Protein AF-X0WSN8-F1 (afdb_monomer_lite)

Radius of gyration: 16.25 Å; chains: 1; bounding box: 29×36×37 Å

pLDDT: mean 89.74, std 7.69, range [59.72, 98.19]

Secondary structure (DSSP, 8-state):
---HHHHHHHHHHHHTT-TTHHHHHHHHHHHHHHHHH-SEEEEEE--TTT-HHHHHTT---SS--HHHHHHHHHHTTT--GGG-EEEEEE-

Foldseek 3Di:
DDDPVVLVVQLVVVVVVHPDSVVVSVVVVVVVVCVVQVAAEDEAEACQPPPVVVVVVVDDRRDDDVVVVVVVVVVCVVPDCVSPYDYHYHD

Sequence (91 aa):
MPNWNQILNEVKKEKDAGAAAFDRVRRRYLKRLYKQTGRNIVVYYSGWLQKDELYRHGFLGFSLDDADKNGFMTTIHRMNRSKGLDLLIHT

Organism: NCBI:txid412755

Structure (mmCIF, N/CA/C/O backbone):
data_AF-X0WSN8-F1
#
_entry.id   AF-X0WSN8-F1
#
loop_
_atom_site.group_PDB
_atom_site.id
_atom_site.type_symbol
_atom_site.label_atom_id
_atom_site.label_alt_id
_atom_site.label_comp_id
_atom_site.label_asym_id
_atom_site.label_entity_id
_atom_site.label_seq_id
_atom_site.pdbx_PDB_ins_code
_atom_site.Cartn_x
_atom_site.Cartn_y
_atom_site.Cartn_z
_atom_site.occupancy
_atom_site.B_iso_or_equiv
_atom_site.auth_seq_id
_atom_site.auth_comp_id
_atom_site.auth_asym_id
_atom_site.auth_atom_id
_atom_site.pdbx_PDB_model_num
ATOM 1 N N . MET A 1 1 ? -9.458 16.125 2.546 1.00 59.72 1 MET A N 1
ATOM 2 C CA . MET A 1 1 ? -8.088 15.729 2.156 1.00 59.72 1 MET A CA 1
ATOM 3 C C . MET A 1 1 ? -7.258 16.985 1.957 1.00 59.72 1 MET A C 1
ATOM 5 O O . MET A 1 1 ? -7.822 17.958 1.471 1.00 59.72 1 MET A O 1
ATOM 9 N N . PRO A 1 2 ? -5.980 16.997 2.362 1.00 70.50 2 PRO A N 1
ATOM 10 C CA . PRO A 1 2 ? -5.072 18.092 2.039 1.00 70.50 2 PRO A CA 1
ATOM 11 C C . PRO A 1 2 ? -4.818 18.158 0.528 1.00 70.50 2 PRO A C 1
ATOM 13 O O . PRO A 1 2 ? -4.856 17.134 -0.155 1.00 70.50 2 PRO A O 1
ATOM 16 N N . ASN A 1 3 ? -4.562 19.354 0.005 1.00 86.75 3 ASN A N 1
ATOM 17 C CA . ASN A 1 3 ? -4.150 19.528 -1.387 1.00 86.75 3 ASN A CA 1
ATOM 18 C C . ASN A 1 3 ? -2.657 19.193 -1.574 1.00 86.75 3 ASN A C 1
ATOM 20 O O . ASN A 1 3 ? -1.907 19.025 -0.608 1.00 86.75 3 ASN A 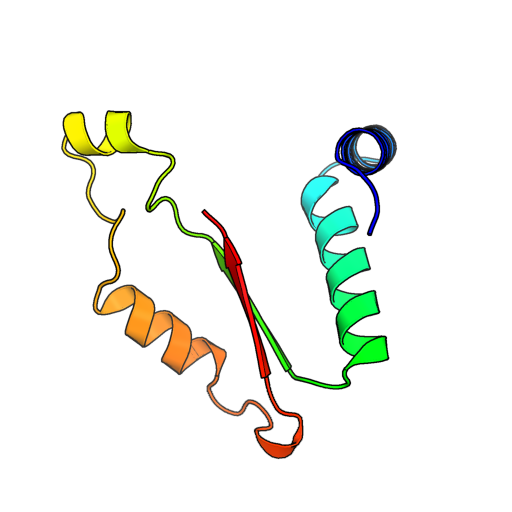O 1
ATOM 24 N N . TRP A 1 4 ? -2.214 19.118 -2.831 1.00 82.44 4 TRP A N 1
ATOM 25 C CA . TRP A 1 4 ? -0.836 18.757 -3.171 1.00 82.44 4 TRP A CA 1
ATOM 26 C C . TRP A 1 4 ? 0.206 19.666 -2.502 1.00 82.44 4 TRP A C 1
ATOM 28 O O . TRP A 1 4 ? 1.175 19.180 -1.921 1.00 82.44 4 TRP A O 1
ATOM 38 N N . ASN A 1 5 ? -0.031 20.980 -2.492 1.00 88.25 5 ASN A N 1
ATOM 39 C CA . ASN A 1 5 ? 0.881 21.952 -1.884 1.00 88.25 5 ASN A CA 1
ATOM 40 C C . ASN A 1 5 ? 1.009 21.759 -0.368 1.00 88.25 5 ASN A C 1
ATOM 42 O O . ASN A 1 5 ? 2.102 21.880 0.184 1.00 88.25 5 ASN A O 1
ATOM 46 N N . GLN A 1 6 ? -0.087 21.420 0.312 1.00 89.81 6 GLN A N 1
ATOM 47 C CA . GLN A 1 6 ? -0.080 21.129 1.744 1.00 89.81 6 GLN A CA 1
ATOM 48 C C . GLN A 1 6 ? 0.760 19.884 2.054 1.00 89.81 6 GLN A C 1
ATOM 50 O O . GLN A 1 6 ? 1.617 19.941 2.934 1.00 89.81 6 GLN A O 1
ATOM 55 N N . ILE A 1 7 ? 0.592 18.800 1.288 1.00 89.12 7 ILE A N 1
ATOM 56 C CA . ILE A 1 7 ? 1.396 17.577 1.452 1.00 89.12 7 ILE A CA 1
ATOM 57 C C . ILE A 1 7 ? 2.874 17.829 1.147 1.00 89.12 7 ILE A C 1
ATOM 59 O O . ILE A 1 7 ? 3.737 17.395 1.909 1.00 89.12 7 ILE A O 1
ATOM 63 N N . LEU A 1 8 ? 3.190 18.563 0.078 1.00 87.44 8 LEU A N 1
ATOM 64 C CA . LEU A 1 8 ? 4.573 18.918 -0.245 1.00 87.44 8 LEU A CA 1
ATOM 65 C C . LEU A 1 8 ? 5.233 19.717 0.881 1.00 87.44 8 LEU A C 1
ATOM 67 O O . LEU A 1 8 ? 6.387 19.459 1.220 1.00 87.44 8 LEU A O 1
ATOM 71 N N . ASN A 1 9 ? 4.507 20.659 1.482 1.00 90.12 9 ASN A N 1
ATOM 72 C CA . ASN A 1 9 ? 5.010 21.439 2.607 1.00 90.12 9 ASN A CA 1
ATOM 73 C C . ASN A 1 9 ? 5.212 20.575 3.858 1.00 90.12 9 ASN A C 1
ATOM 75 O O . ASN A 1 9 ? 6.204 20.758 4.559 1.00 90.12 9 ASN A O 1
ATOM 79 N N . GLU A 1 10 ? 4.325 19.615 4.129 1.00 89.38 10 GLU A N 1
ATOM 80 C CA . GLU A 1 10 ? 4.522 18.637 5.208 1.00 89.38 10 GLU A CA 1
ATOM 81 C C . GLU A 1 10 ? 5.772 17.786 4.981 1.00 89.38 10 GLU A C 1
ATOM 83 O O . GLU A 1 10 ? 6.585 17.635 5.889 1.00 89.38 10 GLU A O 1
ATOM 88 N N . VAL A 1 11 ? 5.967 17.275 3.763 1.00 88.56 11 VAL A N 1
ATOM 89 C CA . VAL A 1 11 ? 7.157 16.490 3.418 1.00 88.56 11 VAL A CA 1
ATOM 90 C C . VAL A 1 11 ? 8.427 17.328 3.551 1.00 88.56 11 VAL A C 1
ATOM 92 O O . VAL A 1 11 ? 9.412 16.829 4.084 1.00 88.56 11 VAL A O 1
ATOM 95 N N . LYS A 1 12 ? 8.425 18.588 3.095 1.00 87.94 12 LYS A N 1
ATOM 96 C CA . LYS A 1 12 ? 9.574 19.498 3.248 1.00 87.94 12 LYS A CA 1
ATOM 97 C C . LYS A 1 12 ? 9.931 19.698 4.722 1.00 87.94 12 LYS A C 1
ATOM 99 O O . LYS A 1 12 ? 11.066 19.439 5.093 1.00 87.94 12 LYS A O 1
ATOM 104 N N . LYS A 1 13 ? 8.944 20.017 5.567 1.00 86.75 13 LYS A N 1
ATOM 105 C CA . LYS A 1 13 ? 9.148 20.167 7.019 1.00 86.75 13 LYS A CA 1
ATOM 106 C C . LYS A 1 13 ? 9.734 18.911 7.667 1.00 86.75 13 LYS A C 1
ATOM 108 O O . LYS A 1 13 ? 10.573 19.008 8.551 1.00 86.75 13 LYS A O 1
ATOM 113 N N . GLU A 1 14 ? 9.295 17.727 7.241 1.00 84.25 14 GLU A N 1
ATOM 114 C CA . GLU A 1 14 ? 9.843 16.466 7.754 1.00 84.25 14 GLU A CA 1
ATOM 115 C C . GLU A 1 14 ? 11.249 16.162 7.211 1.00 84.25 14 GLU A C 1
ATOM 117 O O . GLU A 1 14 ? 12.019 15.507 7.906 1.00 84.25 14 GLU A O 1
ATOM 122 N N . LYS A 1 15 ? 11.607 16.628 6.002 1.00 78.62 15 LYS A N 1
ATOM 123 C CA . LYS A 1 15 ? 12.971 16.487 5.454 1.00 78.62 15 LYS A CA 1
ATOM 124 C C . LYS A 1 15 ? 13.983 17.277 6.274 1.00 78.62 15 LYS A C 1
ATOM 126 O O . LYS A 1 15 ? 15.073 16.770 6.524 1.00 78.62 15 LYS A O 1
ATOM 131 N N . ASP A 1 16 ? 13.596 18.461 6.735 1.00 74.81 16 ASP A N 1
ATOM 132 C CA . ASP A 1 16 ? 14.432 19.299 7.599 1.00 74.81 16 ASP A CA 1
ATOM 133 C C . ASP A 1 16 ? 14.702 18.625 8.963 1.00 74.81 16 ASP A C 1
ATOM 135 O O . ASP A 1 16 ? 15.693 18.920 9.625 1.00 74.81 16 ASP A O 1
ATOM 139 N N . ALA A 1 17 ? 13.857 17.663 9.362 1.00 70.75 17 ALA A N 1
ATOM 140 C CA . ALA A 1 17 ? 13.962 16.894 10.602 1.00 70.75 17 ALA A CA 1
ATOM 141 C C . ALA A 1 17 ? 14.693 15.535 10.460 1.00 70.75 17 ALA A C 1
ATOM 143 O O . ALA A 1 17 ? 14.770 14.784 11.438 1.00 70.75 17 ALA A O 1
ATOM 144 N N . GLY A 1 18 ? 15.213 15.194 9.271 1.00 70.44 18 GLY A N 1
ATOM 145 C CA . GLY A 1 18 ? 16.026 13.995 9.017 1.00 70.44 18 GLY A CA 1
ATOM 146 C C . GLY A 1 18 ? 15.495 13.049 7.927 1.00 70.44 18 GLY A C 1
ATOM 147 O O . GLY A 1 18 ? 14.514 13.315 7.230 1.00 70.44 18 GLY A O 1
ATOM 148 N N . ALA A 1 19 ? 16.172 11.909 7.750 1.00 65.12 19 ALA A N 1
ATOM 149 C CA . ALA A 1 19 ? 15.840 10.931 6.712 1.00 65.12 19 ALA A CA 1
ATOM 150 C C . ALA A 1 19 ? 14.448 10.278 6.913 1.00 65.12 19 ALA A C 1
ATOM 152 O O . ALA A 1 19 ? 13.975 10.098 8.036 1.00 65.12 19 ALA A O 1
ATOM 153 N N . ALA A 1 20 ? 13.819 9.875 5.798 1.00 80.00 20 ALA A N 1
ATOM 154 C CA . ALA A 1 20 ? 12.503 9.214 5.690 1.00 80.00 20 ALA A CA 1
ATOM 155 C C . ALA A 1 20 ? 11.240 10.101 5.833 1.00 80.00 20 ALA A C 1
ATOM 157 O O . ALA A 1 20 ? 10.169 9.617 6.210 1.00 80.00 20 ALA A O 1
ATOM 158 N N . ALA A 1 21 ? 11.318 11.380 5.452 1.00 85.81 21 ALA A N 1
ATOM 159 C CA . ALA A 1 21 ? 10.185 12.315 5.441 1.00 85.81 21 ALA A CA 1
ATOM 160 C C . ALA A 1 21 ? 8.909 11.777 4.757 1.00 85.81 21 ALA A C 1
ATOM 162 O O . ALA A 1 21 ? 7.819 11.837 5.326 1.00 85.81 21 ALA A O 1
ATOM 163 N N . PHE A 1 22 ? 9.040 11.193 3.559 1.00 86.62 22 PHE A N 1
ATOM 164 C CA . PHE A 1 22 ? 7.904 10.630 2.817 1.00 86.62 22 PHE A CA 1
ATOM 165 C C . PHE A 1 22 ? 7.197 9.514 3.593 1.00 86.62 22 PHE A C 1
ATOM 167 O O . PHE A 1 22 ? 5.969 9.492 3.673 1.00 86.62 22 PHE A O 1
ATOM 174 N N . ASP A 1 23 ? 7.963 8.619 4.215 1.00 87.81 23 ASP A N 1
ATOM 175 C CA . ASP A 1 23 ? 7.409 7.510 4.986 1.00 87.81 23 ASP A CA 1
ATOM 176 C C . ASP A 1 23 ? 6.715 7.989 6.259 1.00 87.81 23 ASP A C 1
ATOM 178 O O . ASP A 1 23 ? 5.680 7.438 6.636 1.00 87.81 23 ASP A O 1
ATOM 182 N N . ARG A 1 24 ? 7.248 9.021 6.924 1.00 89.94 24 ARG A N 1
ATOM 183 C CA . ARG A 1 24 ? 6.614 9.615 8.110 1.00 89.94 24 ARG A CA 1
ATOM 184 C C . ARG A 1 24 ? 5.252 10.203 7.772 1.00 89.94 24 ARG A C 1
ATOM 186 O O . ARG A 1 24 ? 4.268 9.892 8.448 1.00 89.94 24 ARG A O 1
ATOM 193 N N . VAL A 1 25 ? 5.184 11.001 6.706 1.00 91.31 25 VAL A N 1
ATOM 194 C CA . VAL A 1 25 ? 3.930 11.593 6.227 1.00 91.31 25 VAL A CA 1
ATOM 195 C C . VAL A 1 25 ? 2.952 10.488 5.818 1.00 91.31 25 VAL A C 1
ATOM 197 O O . VAL A 1 25 ? 1.824 10.454 6.311 1.00 91.31 25 VAL A O 1
ATOM 200 N N . ARG A 1 26 ? 3.392 9.507 5.020 1.00 91.06 26 ARG A N 1
ATOM 201 C CA . ARG A 1 26 ? 2.563 8.364 4.604 1.00 91.06 26 ARG A CA 1
ATOM 202 C C . ARG A 1 26 ? 2.001 7.597 5.804 1.00 91.06 26 ARG A C 1
ATOM 204 O O . ARG A 1 26 ? 0.787 7.436 5.914 1.00 91.06 26 ARG A O 1
ATOM 211 N N . ARG A 1 27 ? 2.852 7.169 6.745 1.00 92.06 27 ARG A N 1
ATOM 212 C CA . ARG A 1 27 ? 2.432 6.426 7.950 1.00 92.06 27 ARG A CA 1
ATOM 213 C C . ARG A 1 27 ? 1.464 7.230 8.811 1.00 92.06 27 ARG A C 1
ATOM 215 O O . ARG A 1 27 ? 0.529 6.652 9.364 1.00 92.06 27 ARG A O 1
ATOM 222 N N . ARG A 1 28 ? 1.643 8.551 8.908 1.00 93.12 28 ARG A N 1
ATOM 223 C CA . ARG A 1 28 ? 0.712 9.438 9.620 1.00 93.12 28 ARG A CA 1
ATOM 224 C C . ARG A 1 28 ? -0.690 9.348 9.025 1.00 93.12 28 ARG A C 1
ATOM 226 O O . ARG A 1 28 ? -1.643 9.148 9.777 1.00 93.12 28 ARG A O 1
ATOM 233 N N . TYR A 1 29 ? -0.821 9.457 7.706 1.00 94.19 29 TYR A N 1
ATOM 234 C CA . TYR A 1 29 ? -2.125 9.377 7.045 1.00 94.19 29 TYR A CA 1
ATOM 235 C C . TYR A 1 29 ? -2.729 7.972 7.102 1.00 94.19 29 TYR A C 1
ATOM 237 O O . TYR A 1 29 ? -3.903 7.853 7.441 1.00 94.19 29 TYR A O 1
ATOM 245 N N . LEU A 1 30 ? -1.936 6.914 6.909 1.00 95.44 30 LEU A N 1
ATOM 246 C CA . LEU A 1 30 ? -2.417 5.533 7.054 1.00 95.44 30 LEU A CA 1
ATOM 247 C C . LEU A 1 30 ? -2.912 5.247 8.479 1.00 95.44 30 LEU A C 1
ATOM 249 O O . LEU A 1 30 ? -3.960 4.638 8.663 1.00 95.44 30 LEU A O 1
ATOM 253 N N . LYS A 1 31 ? -2.222 5.757 9.508 1.00 96.69 31 LYS A N 1
ATOM 254 C CA . LYS A 1 31 ? -2.674 5.633 10.902 1.00 96.69 31 LYS A CA 1
ATOM 255 C C . LYS A 1 31 ? -3.983 6.386 11.148 1.00 96.69 31 LYS A C 1
ATOM 257 O O . LYS A 1 31 ? -4.803 5.928 11.938 1.00 96.69 31 LYS A O 1
ATOM 262 N N . ARG A 1 32 ? -4.189 7.540 10.504 1.00 95.94 32 ARG A N 1
ATOM 263 C CA . ARG A 1 32 ? -5.462 8.281 10.579 1.00 95.94 32 ARG A CA 1
ATOM 264 C C . ARG A 1 32 ? -6.586 7.525 9.873 1.00 95.94 32 ARG A C 1
ATOM 266 O O . ARG A 1 32 ? -7.661 7.441 10.451 1.00 95.94 32 ARG A O 1
ATOM 273 N N . LEU A 1 33 ? -6.318 6.929 8.709 1.00 96.31 33 LEU A N 1
ATOM 274 C CA . LEU A 1 33 ? -7.271 6.068 8.005 1.00 96.31 33 LEU A CA 1
ATOM 275 C C . LEU A 1 33 ? -7.670 4.874 8.880 1.00 96.31 33 LEU A C 1
ATOM 277 O O . LEU A 1 33 ? -8.850 4.684 9.140 1.00 96.31 33 LEU A O 1
ATOM 281 N N . TYR A 1 34 ? -6.692 4.165 9.450 1.00 97.44 34 TYR A N 1
ATOM 282 C CA . TYR A 1 34 ? -6.941 3.035 10.352 1.00 97.44 34 TYR A CA 1
ATOM 283 C C . TYR A 1 34 ? -7.815 3.423 11.548 1.00 97.44 34 TYR A C 1
ATOM 285 O O . TYR A 1 34 ? -8.714 2.684 11.931 1.00 97.44 34 TYR A O 1
ATOM 293 N N . LYS A 1 35 ? -7.574 4.600 12.143 1.00 98.00 35 LYS A N 1
ATOM 294 C CA . LYS A 1 35 ? -8.399 5.113 13.248 1.00 98.00 35 LYS A CA 1
ATOM 295 C C . LYS A 1 35 ? -9.847 5.391 12.838 1.00 98.00 35 LYS A C 1
ATOM 297 O O . LYS A 1 35 ? -10.712 5.357 13.702 1.00 98.00 35 LYS A O 1
ATOM 302 N N . GLN A 1 36 ? -10.094 5.711 11.569 1.00 97.25 36 GLN A N 1
ATOM 303 C CA . GLN A 1 36 ? -11.434 5.988 11.052 1.00 97.25 36 GLN A CA 1
ATOM 304 C C . GLN A 1 36 ? -12.164 4.714 10.627 1.00 97.25 36 GLN A C 1
ATOM 306 O O . GLN A 1 36 ? -13.353 4.588 10.894 1.00 97.25 36 GLN A O 1
ATOM 311 N N . THR A 1 37 ? -11.476 3.779 9.970 1.00 97.38 37 THR A N 1
ATOM 312 C CA . THR A 1 37 ? -12.116 2.600 9.370 1.00 97.38 37 THR A CA 1
ATOM 313 C C . THR A 1 37 ? -12.043 1.363 10.266 1.00 97.38 37 THR A C 1
ATOM 315 O O . THR A 1 37 ? -12.909 0.496 10.186 1.00 97.38 37 THR A O 1
ATOM 318 N N . GLY A 1 38 ? -11.009 1.251 11.106 1.00 97.81 38 GLY A N 1
ATOM 319 C CA . GLY A 1 38 ? -10.713 0.058 11.905 1.00 97.81 38 GLY A CA 1
ATOM 320 C C . GLY A 1 38 ? -10.266 -1.161 11.085 1.00 97.81 38 GLY A C 1
ATOM 321 O O . GLY A 1 38 ? -10.104 -2.245 11.652 1.00 97.81 38 GLY A O 1
ATOM 322 N N . ARG A 1 39 ? -10.066 -1.002 9.770 1.00 98.19 39 ARG A N 1
ATOM 323 C CA . ARG A 1 39 ? -9.796 -2.093 8.824 1.00 98.19 39 ARG A CA 1
ATOM 324 C C . ARG A 1 39 ? -8.311 -2.374 8.678 1.00 98.19 39 ARG A C 1
ATOM 326 O O . ARG A 1 39 ? -7.477 -1.536 9.005 1.00 98.19 39 ARG A O 1
ATOM 333 N N . ASN A 1 40 ? -7.950 -3.547 8.162 1.00 97.88 40 ASN A N 1
ATOM 334 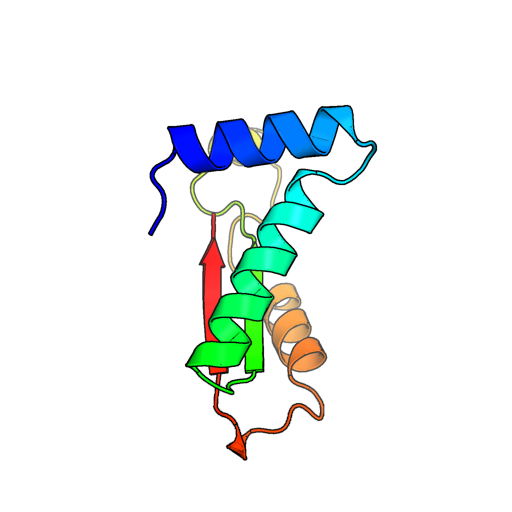C CA . ASN A 1 40 ? -6.570 -3.748 7.720 1.00 97.88 40 ASN A CA 1
ATOM 335 C C . ASN A 1 40 ? -6.284 -2.835 6.525 1.00 97.88 40 ASN A C 1
ATOM 337 O O . ASN A 1 40 ? -7.189 -2.551 5.748 1.00 97.88 40 ASN A O 1
ATOM 341 N N . ILE A 1 41 ? -5.037 -2.400 6.360 1.00 97.44 41 ILE A N 1
ATOM 342 C CA . ILE A 1 41 ? -4.653 -1.519 5.256 1.00 97.44 41 ILE A CA 1
ATOM 343 C C . ILE A 1 41 ? -3.509 -2.165 4.487 1.00 97.44 41 ILE A C 1
ATOM 345 O O . ILE A 1 41 ? -2.485 -2.503 5.081 1.00 97.44 41 ILE A O 1
ATOM 349 N N . VAL A 1 42 ? -3.674 -2.296 3.172 1.00 96.31 42 VAL A N 1
ATOM 350 C CA . VAL A 1 42 ? -2.613 -2.705 2.246 1.00 96.31 42 VAL A CA 1
ATOM 351 C C . VAL A 1 42 ? -2.412 -1.584 1.237 1.00 96.31 42 VAL A C 1
ATOM 353 O O . VAL A 1 42 ? -3.372 -1.094 0.644 1.00 96.31 42 VAL A O 1
ATOM 356 N N . VAL A 1 43 ? -1.160 -1.168 1.053 1.00 95.44 43 VAL A N 1
ATOM 357 C CA . VAL A 1 43 ? -0.785 -0.177 0.043 1.00 95.44 43 VAL A CA 1
ATOM 358 C C . VAL A 1 43 ? 0.123 -0.854 -0.966 1.00 95.44 43 VAL A C 1
ATOM 360 O O . VAL A 1 43 ? 1.201 -1.322 -0.605 1.00 95.44 43 VAL A O 1
ATOM 363 N N . TYR A 1 44 ? -0.327 -0.904 -2.212 1.00 93.81 44 TYR A N 1
ATOM 364 C CA . TYR A 1 44 ? 0.385 -1.510 -3.323 1.00 93.81 44 TYR A CA 1
ATOM 365 C C . TYR A 1 44 ? 0.868 -0.402 -4.264 1.00 93.81 44 TYR A C 1
ATOM 367 O O . TYR A 1 44 ? 0.069 0.344 -4.835 1.00 93.81 44 TYR A O 1
ATOM 375 N N . TYR A 1 45 ? 2.189 -0.266 -4.356 1.00 90.00 45 TYR A N 1
ATOM 376 C CA . TYR A 1 45 ? 2.863 0.710 -5.204 1.00 90.00 45 TYR A CA 1
ATOM 377 C C . TYR A 1 45 ? 3.309 0.025 -6.490 1.00 90.00 45 TYR A C 1
ATOM 379 O O . TYR A 1 45 ? 4.113 -0.900 -6.449 1.00 90.00 45 TYR A O 1
ATOM 387 N N . SER A 1 46 ? 2.791 0.504 -7.611 1.00 86.88 46 SER A N 1
ATOM 388 C CA . SER A 1 46 ? 3.072 0.017 -8.956 1.00 86.88 46 SER A CA 1
ATOM 389 C C . SER A 1 46 ? 3.785 1.081 -9.784 1.00 86.88 46 SER A C 1
ATOM 391 O O . SER A 1 46 ? 3.848 2.244 -9.396 1.00 86.88 46 SER A O 1
ATOM 393 N N . GLY A 1 47 ? 4.317 0.684 -10.937 1.00 87.00 47 GLY A N 1
ATOM 394 C CA . GLY A 1 47 ? 4.790 1.605 -11.972 1.00 87.00 47 GLY A CA 1
ATOM 395 C C . GLY A 1 47 ? 3.965 1.525 -13.255 1.00 87.00 47 GLY A C 1
ATOM 396 O O . GLY A 1 47 ? 4.473 1.933 -14.297 1.00 87.00 47 GLY A O 1
ATOM 397 N N . TRP A 1 48 ? 2.742 0.977 -13.192 1.00 84.94 48 TRP A N 1
ATOM 398 C CA . TRP A 1 48 ? 1.968 0.545 -14.363 1.00 84.94 48 TRP A CA 1
ATO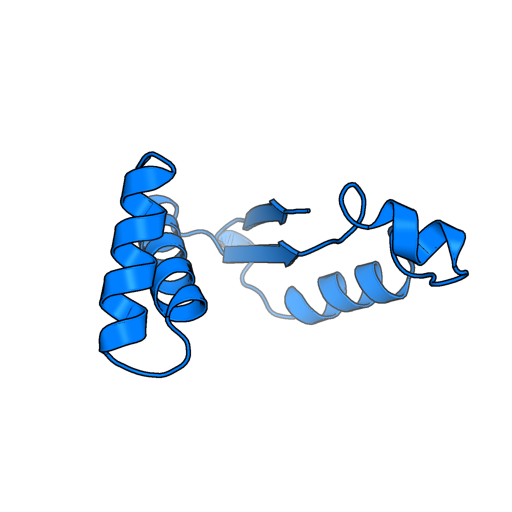M 399 C C . TRP A 1 48 ? 1.770 1.644 -15.409 1.00 84.94 48 TRP A C 1
ATOM 401 O O . TRP A 1 48 ? 1.801 1.355 -16.600 1.00 84.94 48 TRP A O 1
ATOM 411 N N . LEU A 1 49 ? 1.577 2.899 -14.979 1.00 80.88 49 LEU A N 1
ATOM 412 C CA . LEU A 1 49 ? 1.277 4.017 -15.886 1.00 80.88 49 LEU A CA 1
ATOM 413 C C . LEU A 1 49 ? 2.382 5.079 -15.960 1.00 80.88 49 LEU A C 1
ATOM 415 O O . LEU A 1 49 ? 2.300 5.983 -16.785 1.00 80.88 49 LEU A O 1
ATOM 419 N N . GLN A 1 50 ? 3.399 5.015 -15.097 1.00 81.38 50 GLN A N 1
ATOM 420 C CA . GLN A 1 50 ? 4.375 6.106 -14.954 1.00 81.38 50 GLN A CA 1
ATOM 421 C C . GLN A 1 50 ? 5.735 5.841 -15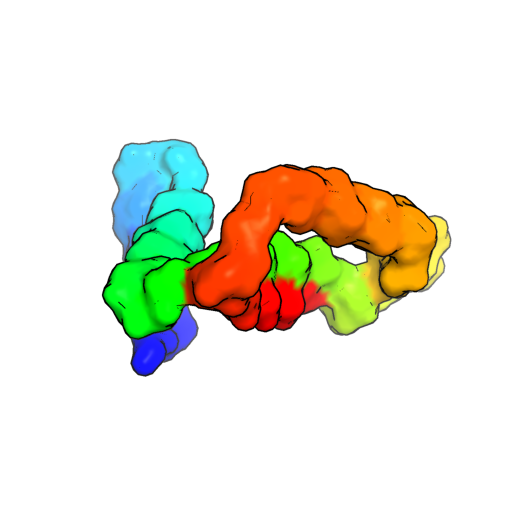.613 1.00 81.38 50 GLN A C 1
ATOM 423 O O . GLN A 1 50 ? 6.542 6.764 -15.720 1.00 81.38 50 GLN A O 1
ATOM 428 N N . LYS A 1 51 ? 6.040 4.598 -16.006 1.00 83.81 51 LYS A N 1
ATOM 429 C CA . LYS A 1 51 ? 7.408 4.168 -16.362 1.00 83.81 51 LYS A CA 1
ATOM 430 C C . LYS A 1 51 ? 7.544 3.625 -17.786 1.00 83.81 51 LYS A C 1
ATOM 432 O O . LYS A 1 51 ? 8.379 2.763 -18.044 1.00 83.81 51 LYS A O 1
ATOM 437 N N . ASP A 1 52 ? 6.773 4.180 -18.717 1.00 83.06 52 ASP A N 1
ATOM 438 C CA . ASP A 1 52 ? 6.768 3.758 -20.124 1.00 83.06 52 ASP A CA 1
ATOM 439 C C . ASP A 1 52 ? 8.152 3.858 -20.800 1.00 83.06 52 ASP A C 1
ATOM 441 O O . ASP A 1 52 ? 8.521 3.011 -21.607 1.00 83.06 52 ASP A O 1
ATOM 445 N N . GLU A 1 53 ? 8.974 4.838 -20.419 1.00 89.44 53 GLU A N 1
ATOM 446 C CA . GLU A 1 53 ? 10.353 4.954 -20.914 1.00 89.44 53 GLU A CA 1
ATOM 447 C C . GLU A 1 53 ? 11.207 3.731 -20.543 1.00 89.44 53 GLU A C 1
ATOM 449 O O . GLU A 1 53 ? 11.888 3.167 -21.396 1.00 89.44 53 GLU A O 1
ATOM 454 N N . LEU A 1 54 ? 11.124 3.262 -19.293 1.00 88.88 54 LEU A N 1
ATOM 455 C CA . LEU A 1 54 ? 11.853 2.069 -18.857 1.00 88.88 54 LEU A CA 1
ATOM 456 C C . LEU A 1 54 ? 11.355 0.828 -19.601 1.00 88.88 54 LEU A C 1
ATOM 458 O O . LEU A 1 54 ? 12.162 0.010 -20.039 1.00 88.88 54 LEU A O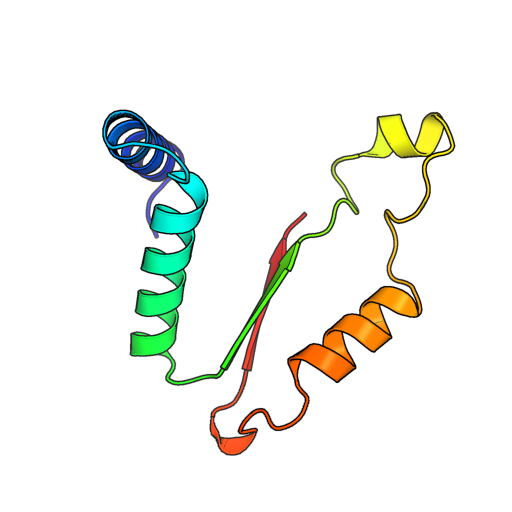 1
ATOM 462 N N . TYR A 1 55 ? 10.043 0.723 -19.809 1.00 85.69 55 TYR A N 1
ATOM 463 C CA . TYR A 1 55 ? 9.465 -0.360 -20.599 1.00 85.69 55 TYR A CA 1
ATOM 464 C C . TYR A 1 55 ? 10.017 -0.387 -22.031 1.00 85.69 55 TYR A C 1
ATOM 466 O O . TYR A 1 55 ? 10.456 -1.433 -22.511 1.00 85.69 55 TYR A O 1
ATOM 474 N N . ARG A 1 56 ? 10.107 0.777 -22.687 1.00 87.38 56 ARG A N 1
ATOM 475 C CA . ARG A 1 56 ? 10.721 0.912 -24.020 1.00 87.38 56 ARG A CA 1
ATOM 476 C C . ARG A 1 56 ? 12.206 0.537 -24.051 1.00 87.38 56 ARG A C 1
ATOM 478 O O . ARG A 1 56 ? 12.690 0.093 -25.087 1.00 87.38 56 ARG A O 1
ATOM 485 N N . HIS A 1 57 ? 12.912 0.660 -22.929 1.00 92.06 57 HIS A N 1
ATOM 486 C CA . HIS A 1 57 ? 14.297 0.208 -22.765 1.00 92.06 57 HIS A CA 1
ATOM 487 C C . HIS A 1 57 ? 14.429 -1.268 -22.352 1.00 92.06 57 HIS A C 1
ATOM 489 O O . HIS A 1 57 ? 15.517 -1.710 -21.985 1.00 92.06 57 HIS A O 1
ATOM 495 N N . GLY A 1 58 ? 13.346 -2.045 -22.430 1.00 89.06 58 GLY A N 1
ATOM 496 C CA . GLY A 1 58 ? 13.353 -3.482 -22.160 1.00 89.06 58 GLY A CA 1
ATOM 497 C C . GLY A 1 58 ? 13.253 -3.847 -20.680 1.00 89.06 58 GLY A C 1
ATOM 498 O O . GLY A 1 58 ? 13.392 -5.021 -20.339 1.00 89.06 58 GLY A O 1
ATOM 499 N N . PHE A 1 59 ? 12.998 -2.881 -19.790 1.00 87.31 59 PHE A N 1
ATOM 500 C CA . PHE A 1 59 ? 12.678 -3.196 -18.402 1.00 87.31 59 PHE A CA 1
ATOM 501 C C . PHE A 1 59 ? 11.258 -3.763 -18.314 1.00 87.31 59 PHE A C 1
ATOM 503 O O . PHE A 1 59 ? 10.300 -3.196 -18.836 1.00 87.31 59 PHE A O 1
ATOM 510 N N . LEU A 1 60 ? 11.128 -4.892 -17.627 1.00 84.56 60 LEU A N 1
ATOM 511 C CA . LEU A 1 60 ? 9.859 -5.577 -17.391 1.00 84.56 60 LEU A CA 1
ATOM 512 C C . LEU A 1 60 ? 9.428 -5.399 -15.926 1.00 84.56 60 LEU A C 1
ATOM 514 O O . LEU A 1 60 ? 10.183 -4.870 -15.112 1.00 84.56 60 LEU A O 1
ATOM 518 N N . GLY A 1 61 ? 8.212 -5.838 -15.588 1.00 83.44 61 GLY A N 1
ATOM 519 C CA . GLY A 1 61 ? 7.660 -5.711 -14.229 1.00 83.44 61 GLY A CA 1
ATOM 520 C C . GLY A 1 61 ? 6.788 -4.468 -14.010 1.00 83.44 61 GLY A C 1
ATOM 521 O O . GLY A 1 61 ? 6.604 -4.021 -12.883 1.00 83.44 61 GLY A O 1
ATOM 522 N N . PHE A 1 62 ? 6.245 -3.893 -15.087 1.00 87.25 62 PHE A N 1
ATOM 523 C CA . PHE A 1 62 ? 5.251 -2.811 -15.032 1.00 87.25 62 PHE A CA 1
ATOM 524 C C . PHE A 1 62 ? 3.815 -3.313 -15.250 1.00 87.25 62 PHE A C 1
ATOM 526 O O . PHE A 1 62 ? 2.914 -2.523 -15.506 1.00 87.25 62 PHE A O 1
ATOM 533 N N . SER A 1 63 ? 3.590 -4.619 -15.143 1.00 87.25 63 SER A N 1
ATOM 534 C CA . SER A 1 63 ? 2.281 -5.272 -15.217 1.00 87.25 63 SER A CA 1
ATOM 535 C C . SER A 1 63 ? 2.091 -6.169 -14.001 1.00 87.25 63 SER A C 1
ATOM 537 O O . SER A 1 63 ? 3.074 -6.546 -13.375 1.00 87.25 63 SER A O 1
ATOM 539 N N . LEU A 1 64 ? 0.845 -6.540 -13.699 1.00 89.31 64 LEU A N 1
ATOM 540 C CA . LEU A 1 64 ? 0.569 -7.563 -12.692 1.00 89.31 64 LEU A CA 1
ATOM 541 C C . LEU A 1 64 ? 1.081 -8.928 -13.146 1.00 89.31 64 LEU A C 1
ATOM 543 O O . LEU A 1 64 ? 0.750 -9.370 -14.248 1.00 89.31 64 LEU A O 1
ATOM 547 N N . ASP A 1 65 ? 1.814 -9.607 -12.274 1.00 91.25 65 ASP A N 1
ATOM 548 C CA . ASP A 1 65 ? 2.280 -10.970 -12.504 1.00 91.25 65 ASP A CA 1
ATOM 549 C C . ASP A 1 65 ? 2.086 -11.893 -11.281 1.00 91.25 65 ASP A C 1
ATOM 551 O O . ASP A 1 65 ? 1.444 -11.561 -10.276 1.00 91.25 65 ASP A O 1
ATOM 555 N N . ASP A 1 66 ? 2.602 -13.118 -11.382 1.00 94.31 66 ASP A N 1
ATOM 556 C CA . ASP A 1 66 ? 2.512 -14.100 -10.302 1.00 94.31 66 ASP A CA 1
ATOM 557 C C . ASP A 1 66 ? 3.292 -13.690 -9.045 1.00 94.31 66 ASP A C 1
ATOM 559 O O . ASP A 1 66 ? 2.921 -14.101 -7.939 1.00 94.31 66 ASP A O 1
ATOM 563 N N . ALA A 1 67 ? 4.340 -12.873 -9.174 1.00 92.19 67 ALA A N 1
ATOM 564 C CA . ALA A 1 67 ? 5.076 -12.356 -8.030 1.00 92.19 67 ALA A CA 1
ATOM 565 C C . ALA A 1 67 ? 4.213 -11.371 -7.235 1.00 92.19 67 ALA A C 1
ATOM 567 O O . ALA A 1 67 ? 4.191 -11.452 -6.004 1.00 92.19 67 ALA A O 1
ATOM 568 N N . ASP A 1 68 ? 3.419 -10.531 -7.903 1.00 93.00 68 ASP A N 1
ATOM 569 C CA . ASP A 1 68 ? 2.449 -9.657 -7.234 1.00 93.00 68 ASP A CA 1
ATOM 570 C C . ASP A 1 68 ? 1.394 -10.456 -6.474 1.00 93.00 68 ASP A C 1
ATOM 572 O O . ASP A 1 68 ? 1.120 -10.187 -5.299 1.00 93.00 68 ASP A O 1
ATOM 576 N N . LYS A 1 69 ? 0.838 -11.493 -7.113 1.00 94.50 69 LYS A N 1
ATOM 577 C CA . LYS A 1 69 ? -0.107 -12.416 -6.471 1.00 94.50 69 LYS A CA 1
ATOM 578 C C . LYS A 1 69 ? 0.510 -13.031 -5.216 1.00 94.50 69 LYS A C 1
ATOM 580 O O . LYS A 1 69 ? -0.110 -13.016 -4.152 1.00 94.50 69 LYS A O 1
ATOM 585 N N . ASN A 1 70 ? 1.741 -13.526 -5.309 1.00 96.44 70 ASN A N 1
ATOM 586 C CA . ASN A 1 70 ? 2.459 -14.096 -4.171 1.00 96.44 70 ASN A CA 1
ATOM 587 C C . ASN A 1 70 ? 2.728 -13.053 -3.075 1.00 96.44 70 ASN A C 1
ATOM 589 O O . ASN A 1 70 ? 2.596 -13.361 -1.885 1.00 96.44 70 ASN A O 1
ATOM 593 N N . GLY A 1 71 ? 3.035 -11.811 -3.453 1.00 94.62 71 GLY A N 1
ATOM 594 C CA . GLY A 1 71 ? 3.186 -10.685 -2.535 1.00 94.62 71 GLY A CA 1
ATOM 595 C C . GLY A 1 71 ? 1.900 -10.395 -1.760 1.00 94.62 71 GLY A C 1
ATOM 596 O O . GLY A 1 71 ? 1.929 -10.288 -0.529 1.00 94.62 71 GLY A O 1
ATOM 597 N N . PHE A 1 72 ? 0.753 -10.357 -2.444 1.00 95.81 72 PHE A N 1
ATOM 598 C CA . PHE A 1 72 ? -0.551 -10.221 -1.794 1.00 95.81 72 PHE A CA 1
ATOM 599 C C . PHE A 1 72 ? -0.836 -11.387 -0.850 1.00 95.81 72 PHE A C 1
ATOM 601 O O . PHE A 1 72 ? -1.167 -11.149 0.312 1.00 95.81 72 PHE A O 1
ATOM 608 N N . MET A 1 73 ? -0.651 -12.631 -1.305 1.00 96.06 73 MET A N 1
ATOM 609 C CA . MET A 1 73 ? -0.891 -13.837 -0.501 1.00 96.06 73 MET A CA 1
ATOM 610 C C . MET A 1 73 ? -0.043 -13.856 0.775 1.00 96.06 73 MET A C 1
ATOM 612 O O . MET A 1 73 ? -0.553 -14.172 1.852 1.00 96.06 73 MET A O 1
ATOM 616 N N . THR A 1 74 ? 1.225 -13.457 0.671 1.00 96.31 74 THR A N 1
ATOM 617 C CA . THR A 1 74 ? 2.144 -13.338 1.811 1.00 96.31 74 THR A CA 1
ATOM 618 C C . THR A 1 74 ? 1.700 -12.233 2.767 1.00 96.31 74 THR A C 1
ATOM 620 O O . THR A 1 74 ? 1.628 -12.452 3.974 1.00 96.31 74 THR A O 1
ATOM 623 N N . THR A 1 75 ? 1.337 -11.062 2.240 1.00 95.44 75 THR A N 1
ATOM 624 C CA . THR A 1 75 ? 0.935 -9.894 3.043 1.00 95.44 75 THR A CA 1
ATOM 625 C C . THR A 1 75 ? -0.344 -10.145 3.841 1.00 95.44 75 THR A C 1
ATOM 627 O O . THR A 1 75 ? -0.459 -9.711 4.986 1.00 95.44 75 THR A O 1
ATOM 630 N N . ILE A 1 76 ? -1.318 -10.846 3.254 1.00 95.62 76 ILE A N 1
ATOM 631 C CA . ILE A 1 76 ? -2.601 -11.133 3.913 1.00 95.62 76 ILE A CA 1
ATOM 632 C C . ILE A 1 76 ? -2.561 -12.398 4.780 1.00 95.62 76 ILE A C 1
ATOM 634 O O . ILE A 1 76 ? -3.553 -12.722 5.444 1.00 95.62 76 ILE A O 1
ATOM 638 N N . HIS A 1 77 ? -1.449 -13.138 4.787 1.00 97.12 77 HIS A N 1
ATOM 639 C CA . HIS A 1 77 ? -1.315 -14.341 5.597 1.00 97.12 77 HIS A CA 1
ATOM 640 C C . HIS A 1 77 ? -1.503 -14.004 7.087 1.00 97.12 77 HIS A C 1
ATOM 642 O O . HIS A 1 77 ? -0.840 -13.124 7.628 1.00 97.12 77 HIS A O 1
ATOM 648 N N . ARG A 1 78 ? -2.437 -14.698 7.758 1.00 96.50 78 ARG A N 1
ATOM 649 C CA . ARG A 1 78 ? -2.841 -14.471 9.168 1.00 96.50 78 ARG A CA 1
ATOM 650 C C . ARG A 1 78 ? -3.411 -13.080 9.482 1.00 96.50 78 ARG A C 1
ATOM 652 O O . ARG A 1 78 ? -3.610 -12.747 10.649 1.00 96.50 78 ARG A O 1
ATOM 659 N N . MET A 1 79 ? -3.742 -12.287 8.468 1.00 96.25 79 MET A N 1
ATOM 660 C CA . MET A 1 79 ? 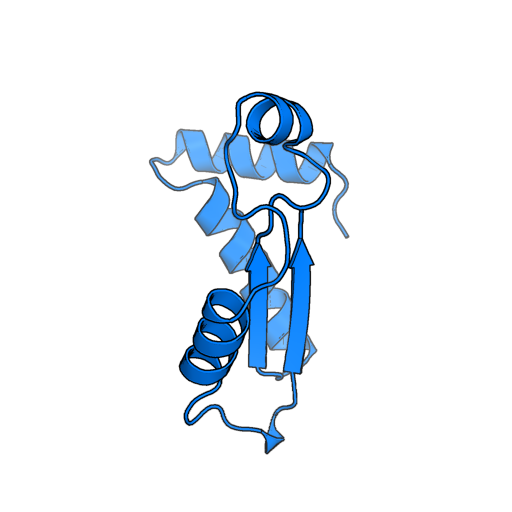-4.448 -11.026 8.663 1.00 96.25 79 MET A CA 1
ATOM 661 C C . MET A 1 79 ? -5.872 -11.285 9.181 1.00 96.25 79 MET A C 1
ATOM 663 O O . MET A 1 79 ? -6.573 -12.174 8.692 1.00 96.25 79 MET A O 1
ATOM 667 N N . ASN A 1 80 ? -6.324 -10.505 10.169 1.00 97.19 80 ASN A N 1
ATOM 668 C CA . ASN A 1 80 ? -7.672 -10.664 10.710 1.00 97.19 80 ASN A CA 1
ATOM 669 C C . ASN A 1 80 ? -8.724 -10.130 9.724 1.00 97.19 80 ASN A C 1
ATOM 671 O O . ASN A 1 80 ? -8.985 -8.928 9.668 1.00 97.19 80 ASN A O 1
ATOM 675 N N . ARG A 1 81 ? -9.373 -11.040 8.996 1.00 95.44 81 ARG A N 1
ATOM 676 C CA . ARG A 1 81 ? -10.379 -10.725 7.972 1.00 95.44 81 ARG A CA 1
ATOM 677 C C . ARG A 1 81 ? -11.650 -10.081 8.530 1.00 95.44 81 ARG A C 1
ATOM 679 O O . ARG A 1 81 ? -12.306 -9.352 7.794 1.00 95.44 81 ARG A O 1
ATOM 686 N N . SER A 1 82 ? -11.969 -10.270 9.816 1.00 97.56 82 SER A N 1
ATOM 687 C CA . SER A 1 82 ? -13.167 -9.672 10.426 1.00 97.56 82 SER A CA 1
ATOM 688 C C . SER A 1 82 ? -13.103 -8.145 10.480 1.00 97.56 82 SER A C 1
ATOM 690 O O . SER A 1 82 ? -14.135 -7.489 10.563 1.00 97.56 82 SER A O 1
ATOM 692 N N . LYS A 1 83 ? -11.895 -7.569 10.415 1.00 97.12 83 LYS A N 1
ATOM 693 C CA . LYS A 1 83 ? -11.697 -6.120 10.360 1.00 97.12 83 LYS A CA 1
ATOM 694 C C . LYS A 1 83 ? -12.014 -5.523 8.988 1.00 97.12 83 LYS A C 1
ATOM 696 O O . LYS A 1 83 ? -12.154 -4.317 8.906 1.00 97.12 83 LYS A O 1
ATOM 701 N N . GLY A 1 84 ? -12.115 -6.310 7.915 1.00 97.06 84 GLY A N 1
ATOM 702 C CA . GLY A 1 84 ? -12.183 -5.790 6.543 1.00 97.06 84 GLY A CA 1
ATOM 703 C C . GLY A 1 84 ? -10.829 -5.289 6.014 1.00 97.06 84 GLY A C 1
ATOM 704 O O . GLY A 1 84 ? -9.791 -5.466 6.662 1.00 97.06 84 GLY A O 1
ATOM 705 N N . LEU A 1 85 ? -10.835 -4.684 4.822 1.00 97.25 85 LEU A N 1
ATOM 706 C CA . LEU A 1 85 ? -9.634 -4.232 4.111 1.00 97.25 85 LEU A CA 1
ATOM 707 C C . LEU A 1 85 ? -9.862 -2.877 3.427 1.00 97.25 85 LEU A C 1
ATOM 709 O O . LEU A 1 85 ? -10.834 -2.713 2.694 1.00 97.25 85 LEU A O 1
ATOM 713 N N . ASP A 1 86 ? -8.924 -1.955 3.622 1.00 97.62 86 ASP A N 1
ATOM 714 C CA . ASP A 1 86 ? -8.711 -0.786 2.774 1.00 97.62 86 ASP A CA 1
ATOM 715 C C . ASP A 1 86 ? -7.496 -1.064 1.871 1.00 97.62 86 ASP A C 1
ATOM 717 O O . ASP A 1 86 ? -6.360 -1.160 2.346 1.00 97.62 86 ASP A O 1
ATOM 721 N N . LEU A 1 87 ? -7.736 -1.233 0.568 1.00 95.69 87 LEU A N 1
ATOM 722 C CA . LEU A 1 87 ? -6.698 -1.480 -0.434 1.00 95.69 87 LEU A CA 1
ATOM 723 C C . LEU A 1 87 ? -6.425 -0.197 -1.224 1.00 95.69 87 LEU A C 1
ATOM 725 O O . LEU A 1 87 ? -7.311 0.319 -1.901 1.00 95.69 87 LEU A O 1
ATOM 729 N N . LEU A 1 88 ? -5.193 0.304 -1.148 1.00 94.56 88 LEU A N 1
ATOM 730 C CA . LEU A 1 88 ? -4.744 1.473 -1.896 1.00 94.56 88 LEU A CA 1
ATOM 731 C C . LEU A 1 88 ? -3.799 1.021 -3.008 1.00 94.56 88 LEU A C 1
ATOM 733 O O . LEU A 1 88 ? -2.711 0.526 -2.721 1.00 94.56 88 LEU A O 1
ATOM 737 N N . ILE A 1 89 ? -4.203 1.225 -4.260 1.00 91.38 89 ILE A N 1
ATOM 738 C CA . ILE A 1 89 ? -3.376 0.968 -5.442 1.00 91.38 89 ILE A CA 1
ATOM 739 C C . ILE A 1 89 ? -2.875 2.315 -5.950 1.00 91.38 89 ILE A C 1
ATOM 741 O O . ILE A 1 89 ? -3.670 3.199 -6.270 1.00 91.38 89 ILE A O 1
ATOM 745 N N . HIS A 1 90 ? -1.559 2.486 -5.980 1.00 86.69 90 HIS A N 1
ATOM 746 C CA . HIS A 1 90 ? -0.916 3.698 -6.470 1.00 86.69 90 HIS A CA 1
ATOM 747 C C . HIS A 1 90 ? 0.033 3.351 -7.614 1.00 86.69 90 HIS A C 1
ATOM 749 O O . HIS A 1 90 ? 0.694 2.314 -7.568 1.00 86.69 90 HIS A O 1
ATOM 755 N N . THR A 1 91 ? 0.099 4.214 -8.625 1.00 80.00 91 THR A N 1
ATOM 756 C CA . THR A 1 91 ? 1.109 4.169 -9.686 1.00 80.00 91 THR A CA 1
ATOM 757 C C . THR A 1 91 ? 1.932 5.428 -9.659 1.00 80.00 91 THR A C 1
ATOM 759 O O . THR A 1 91 ? 1.373 6.479 -9.264 1.00 80.00 91 THR A O 1
#